Protein AF-A0A448YTN1-F1 (afdb_monomer_lite)

Secondary structure (DSSP, 8-state):
----HHHHHT-HHHHHHHHHTTPPP----TT-THHHHHHHHHHHHHHHHHHHHHTT-HHHHHHHHHHHHHHHHHHHHHHHH---TTTSSHHHHHHHHHHHHHHHHHHHHHHHHHHHHHHHHHHHHHHHHHHHHTT---HHHHHHHHHHHHHHHHHHHHHHHT-

pLDDT: mean 80.4, std 8.19, range [42.81, 91.38]

Radius of gyration: 24.7 Å; chains: 1; bounding box: 57×52×68 Å

Foldseek 3Di:
DPPDPVCVLPDPVLVVVCVVLVFARDDDDPPDCLVVVVVVVVVVLVVVLVVCVVVVVLVVSLVSLVVLLVVLVVLLVCLSVDPPNVSNHSVNNVVSVVSNVVSVVVNVVSVVVVVVVVVVVVVLLVVLVVCVVVVNDDPVSVVVNVVVVVVVVVVVVVVVVVD

Sequence (163 aa):
MIIDPRSVLEYSAVIVLSSSMGLPILMYNERSQVYGLIAIVLLALILADLGSLLENNFKYFQTAVFLRLLFFFSLCIYCYLGSYLPICNSAVFSYAFLETWFGILTYSTLRDERMKREQKQAKFVQELKEKYDRGELSEKESATYERLMDEAEYEKIMNEFTH

Structure (mmCIF, N/CA/C/O backbone):
data_AF-A0A448YTN1-F1
#
_entry.id   AF-A0A448YTN1-F1
#
loop_
_atom_site.group_PDB
_atom_site.id
_atom_site.type_symbol
_atom_site.label_atom_id
_atom_site.label_alt_id
_atom_site.label_comp_id
_atom_site.label_asym_id
_atom_site.label_entity_id
_atom_site.label_seq_id
_atom_site.pdbx_PDB_ins_code
_atom_site.Cartn_x
_atom_site.Cartn_y
_atom_site.Cartn_z
_atom_site.occupancy
_atom_site.B_iso_or_equiv
_atom_site.auth_seq_id
_atom_site.auth_comp_id
_atom_site.auth_asym_id
_atom_site.auth_atom_id
_atom_site.pdbx_PDB_model_num
ATOM 1 N N . MET A 1 1 ? 6.745 23.136 -14.312 1.00 42.81 1 MET A N 1
ATOM 2 C CA . MET A 1 1 ? 7.996 22.499 -13.839 1.00 42.81 1 MET A CA 1
ATOM 3 C C . MET A 1 1 ? 7.914 20.965 -13.821 1.00 42.81 1 MET A C 1
ATOM 5 O O . MET A 1 1 ? 8.956 20.344 -13.908 1.00 42.81 1 MET A O 1
ATOM 9 N N . ILE A 1 2 ? 6.718 20.349 -13.833 1.00 49.62 2 ILE A N 1
ATOM 10 C CA . ILE A 1 2 ? 6.507 18.922 -14.175 1.00 49.62 2 ILE A CA 1
ATOM 11 C C . ILE A 1 2 ? 5.897 18.845 -15.588 1.00 49.62 2 ILE A C 1
ATOM 13 O O . ILE A 1 2 ? 4.735 18.498 -15.752 1.00 49.62 2 ILE A O 1
ATOM 17 N N . ILE A 1 3 ? 6.615 19.342 -16.597 1.00 59.44 3 ILE A N 1
ATOM 18 C CA . ILE A 1 3 ? 6.113 19.354 -17.990 1.00 59.44 3 ILE A CA 1
ATOM 19 C C . ILE A 1 3 ? 6.938 18.408 -18.868 1.00 59.44 3 ILE A C 1
ATOM 21 O O . ILE A 1 3 ? 6.406 17.857 -19.825 1.00 59.44 3 ILE A O 1
ATOM 25 N N . ASP A 1 4 ? 8.201 18.160 -18.511 1.00 70.25 4 ASP A N 1
ATOM 26 C CA . ASP A 1 4 ? 9.089 17.295 -19.279 1.00 70.25 4 ASP A CA 1
ATOM 27 C C . ASP A 1 4 ? 9.315 15.957 -18.542 1.00 70.25 4 ASP A C 1
ATOM 29 O O . ASP A 1 4 ? 9.791 15.965 -17.399 1.00 70.25 4 ASP A O 1
ATOM 33 N N . PRO A 1 5 ? 8.987 14.797 -19.148 1.00 69.38 5 PRO A N 1
ATOM 34 C CA . PRO A 1 5 ? 9.249 13.480 -18.559 1.00 69.38 5 PRO A CA 1
ATOM 35 C C . PRO A 1 5 ? 10.736 13.246 -18.261 1.00 69.38 5 PRO A C 1
ATOM 37 O O . PRO A 1 5 ? 11.064 12.471 -17.360 1.00 69.38 5 PRO A O 1
ATOM 40 N N . ARG A 1 6 ? 11.643 13.951 -18.950 1.00 72.38 6 ARG A N 1
ATOM 41 C CA . ARG A 1 6 ? 13.084 13.898 -18.666 1.00 72.38 6 ARG A CA 1
ATOM 42 C C . ARG A 1 6 ? 13.412 14.396 -17.262 1.00 72.38 6 ARG A C 1
ATOM 44 O O . ARG A 1 6 ? 14.209 13.772 -16.573 1.00 72.38 6 ARG A O 1
ATOM 51 N N . SER A 1 7 ? 12.730 15.440 -16.787 1.00 74.12 7 SER A N 1
ATOM 52 C CA . SER A 1 7 ? 12.962 15.997 -15.448 1.00 74.12 7 SER A CA 1
ATOM 53 C C . SER A 1 7 ? 12.621 15.017 -14.321 1.00 74.12 7 SER A C 1
ATOM 55 O O . SER A 1 7 ? 13.201 15.102 -13.243 1.00 74.12 7 SER A O 1
ATOM 57 N N . VAL A 1 8 ? 11.695 14.080 -14.556 1.00 74.88 8 VAL A N 1
ATOM 58 C CA . VAL A 1 8 ? 11.355 13.023 -13.589 1.00 74.88 8 VAL A CA 1
ATOM 59 C C . VAL A 1 8 ? 12.424 11.928 -13.585 1.00 74.88 8 VAL A C 1
ATOM 61 O O . VAL A 1 8 ? 12.802 11.443 -12.522 1.00 74.88 8 VAL A O 1
ATOM 64 N N . LEU A 1 9 ? 12.945 11.561 -14.759 1.00 75.12 9 LEU A N 1
ATOM 65 C CA . LEU A 1 9 ? 13.996 10.548 -14.907 1.00 75.12 9 LEU A CA 1
ATOM 66 C C . LEU A 1 9 ? 15.354 11.021 -14.374 1.00 75.12 9 LEU A C 1
ATOM 68 O O . LEU A 1 9 ? 16.111 10.225 -13.824 1.00 75.12 9 LEU A O 1
ATOM 72 N N . GLU A 1 10 ? 15.642 12.315 -14.505 1.00 79.50 10 GLU A N 1
ATOM 73 C CA . GLU A 1 10 ? 16.869 12.955 -14.016 1.00 79.50 10 GLU A CA 1
ATOM 74 C C . GLU A 1 10 ? 16.780 13.380 -12.542 1.00 79.50 10 GLU A C 1
ATOM 76 O O . GLU A 1 10 ? 17.709 13.981 -11.997 1.00 79.50 10 GLU A O 1
ATOM 81 N N . TYR A 1 11 ? 15.671 13.072 -11.867 1.00 83.12 11 TYR A N 1
ATOM 82 C CA . TYR A 1 11 ? 15.521 13.389 -10.457 1.00 83.12 11 TYR A CA 1
ATOM 83 C C . TYR A 1 11 ? 16.553 12.623 -9.619 1.00 83.12 11 TYR A C 1
ATOM 85 O O . TYR A 1 11 ? 16.718 11.408 -9.750 1.00 83.12 11 TYR A O 1
ATOM 93 N N . SER A 1 12 ? 17.227 13.328 -8.709 1.00 81.38 12 SER A N 1
ATOM 94 C CA . SER A 1 12 ? 18.335 12.776 -7.921 1.00 81.38 12 SER A CA 1
ATOM 95 C C . SER A 1 12 ? 17.939 11.535 -7.121 1.00 81.38 12 SER A C 1
ATOM 97 O O . SER A 1 12 ? 18.722 10.591 -7.049 1.00 81.38 12 SER A O 1
ATOM 99 N N . ALA A 1 13 ? 16.717 11.480 -6.581 1.00 81.25 13 ALA A N 1
ATOM 100 C CA . ALA A 1 13 ? 16.255 10.290 -5.872 1.00 81.25 13 ALA A CA 1
ATOM 101 C C . ALA A 1 13 ? 16.083 9.084 -6.807 1.00 81.25 13 ALA A C 1
ATOM 103 O O . ALA A 1 13 ? 16.424 7.975 -6.411 1.00 81.25 13 ALA A O 1
ATOM 104 N N . VAL A 1 14 ? 15.612 9.286 -8.045 1.00 82.12 14 VAL A N 1
ATOM 105 C CA . VAL A 1 14 ? 15.469 8.208 -9.041 1.00 82.12 14 VAL A CA 1
ATOM 106 C C . VAL A 1 14 ? 16.845 7.658 -9.404 1.00 82.12 14 VAL A C 1
ATOM 108 O O . VAL A 1 14 ? 17.050 6.450 -9.340 1.00 82.12 14 VAL A O 1
ATOM 111 N N . ILE A 1 15 ? 17.808 8.542 -9.685 1.00 83.25 15 ILE A N 1
ATOM 112 C CA . ILE A 1 15 ? 19.182 8.163 -10.041 1.00 83.25 15 ILE 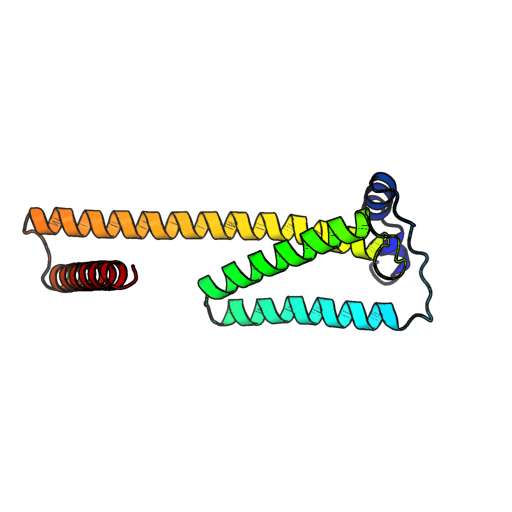A CA 1
ATOM 113 C C . ILE A 1 15 ? 19.878 7.426 -8.892 1.00 83.25 15 ILE A C 1
ATOM 115 O O . ILE A 1 15 ? 20.500 6.388 -9.116 1.00 83.25 15 ILE A O 1
ATOM 119 N N . VAL A 1 16 ? 19.797 7.937 -7.660 1.00 85.88 16 VAL A N 1
ATOM 120 C CA . VAL A 1 16 ? 20.428 7.302 -6.489 1.00 85.88 16 VAL A CA 1
ATOM 121 C C . VAL A 1 16 ? 19.808 5.936 -6.217 1.00 85.88 16 VAL A C 1
ATOM 123 O O . VAL A 1 16 ? 20.536 4.974 -5.967 1.00 85.88 16 VAL A O 1
ATOM 126 N N . LEU A 1 17 ? 18.482 5.828 -6.312 1.00 84.62 17 LEU A N 1
ATOM 127 C CA . LEU A 1 17 ? 17.767 4.582 -6.070 1.00 84.62 17 LEU A CA 1
ATOM 128 C C . LEU A 1 17 ? 18.100 3.532 -7.142 1.00 84.62 17 LEU A C 1
ATOM 130 O O . LEU A 1 17 ? 18.417 2.393 -6.804 1.00 84.62 17 LEU A O 1
ATOM 134 N N . SER A 1 18 ? 18.098 3.914 -8.423 1.00 81.38 18 SER A N 1
ATOM 135 C CA . SER A 1 18 ? 18.443 2.998 -9.514 1.00 81.38 18 SER A CA 1
ATOM 136 C C . SER A 1 18 ? 19.912 2.589 -9.483 1.00 81.38 18 SER A C 1
ATOM 138 O O . SER A 1 18 ? 20.221 1.419 -9.696 1.00 81.38 18 SER A O 1
ATOM 140 N N . SER A 1 19 ? 20.815 3.525 -9.168 1.00 82.44 19 SER A N 1
ATOM 141 C CA . SER A 1 19 ? 22.256 3.253 -9.077 1.00 82.44 19 SER A CA 1
ATOM 142 C C . SER A 1 19 ? 22.574 2.309 -7.920 1.00 82.44 19 SER A C 1
ATOM 144 O O . SER A 1 19 ? 23.367 1.387 -8.083 1.00 82.44 19 SER A O 1
ATOM 146 N N . SER A 1 20 ? 21.900 2.482 -6.778 1.00 83.94 20 SER A N 1
ATOM 147 C CA . SER A 1 20 ? 22.012 1.577 -5.623 1.00 83.94 20 SER A CA 1
ATOM 148 C C . SER A 1 20 ? 21.574 0.145 -5.943 1.00 83.94 20 SER A C 1
ATOM 150 O O . SER A 1 20 ? 22.042 -0.796 -5.312 1.00 83.94 20 SER A O 1
ATOM 152 N N . MET A 1 21 ? 20.686 -0.021 -6.924 1.00 82.44 21 MET A N 1
ATOM 153 C CA . MET A 1 21 ? 20.141 -1.317 -7.341 1.00 82.44 21 MET A CA 1
ATOM 154 C C . MET A 1 21 ? 20.808 -1.873 -8.605 1.00 82.44 21 MET A C 1
ATOM 156 O O . MET A 1 21 ? 20.425 -2.941 -9.069 1.00 82.44 21 MET A O 1
ATOM 160 N N . GLY A 1 22 ? 21.795 -1.168 -9.172 1.00 79.56 22 GLY A N 1
ATOM 161 C CA . GLY A 1 22 ? 22.489 -1.584 -10.394 1.00 79.56 22 GLY A CA 1
ATOM 162 C C . GLY A 1 22 ? 21.614 -1.579 -11.653 1.00 79.56 22 GLY A C 1
ATOM 163 O O . GLY A 1 22 ? 21.942 -2.259 -12.623 1.00 79.56 22 GLY A O 1
ATOM 164 N N . LEU A 1 23 ? 20.501 -0.839 -11.651 1.00 80.56 23 LEU A N 1
ATOM 165 C CA . LEU A 1 23 ? 19.547 -0.825 -12.760 1.00 80.56 23 LEU A CA 1
ATOM 166 C C . LEU A 1 23 ? 19.945 0.183 -13.845 1.00 80.56 23 LEU A C 1
ATOM 168 O O . LEU A 1 23 ? 20.420 1.277 -1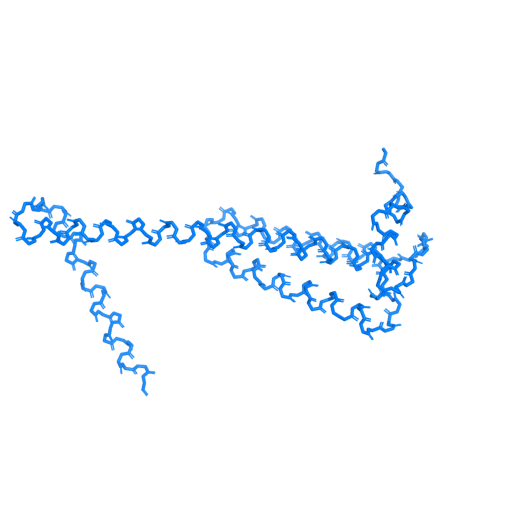3.524 1.00 80.56 23 LEU A O 1
ATOM 172 N N . PRO A 1 24 ? 19.706 -0.134 -15.134 1.00 77.69 24 PRO A N 1
ATOM 173 C CA . PRO A 1 24 ? 19.994 0.787 -16.221 1.00 77.69 24 PRO A CA 1
ATOM 174 C C . PRO A 1 24 ? 19.109 2.033 -16.113 1.00 77.69 24 PRO A C 1
ATOM 176 O O . PRO A 1 24 ? 17.887 1.948 -15.938 1.00 77.69 24 PRO A O 1
ATOM 179 N N . ILE A 1 25 ? 19.739 3.202 -16.243 1.00 75.81 25 ILE A N 1
ATOM 180 C CA . ILE A 1 25 ? 19.026 4.478 -16.286 1.00 75.81 25 ILE A CA 1
ATOM 181 C C . ILE A 1 25 ? 18.231 4.521 -17.588 1.00 75.81 25 ILE A C 1
ATOM 183 O O . ILE A 1 25 ? 18.792 4.413 -18.681 1.00 75.81 25 ILE A O 1
ATOM 187 N N . LEU A 1 26 ? 16.912 4.659 -17.469 1.00 73.38 26 LEU A N 1
ATOM 188 C CA . LEU A 1 26 ? 16.035 4.731 -18.624 1.00 73.38 26 LEU A CA 1
ATOM 189 C C . LEU A 1 26 ? 16.264 6.050 -19.368 1.00 73.38 26 LEU A C 1
ATOM 191 O O . LEU A 1 26 ? 15.927 7.121 -18.868 1.00 73.38 26 LEU A O 1
ATOM 195 N N . MET A 1 27 ? 16.798 5.966 -20.585 1.00 67.88 27 MET A N 1
ATOM 196 C CA . MET A 1 27 ? 16.840 7.106 -21.497 1.00 67.88 27 MET A CA 1
ATOM 197 C C . MET A 1 27 ? 15.481 7.262 -22.182 1.00 67.88 27 MET A C 1
ATOM 199 O O . MET A 1 27 ? 14.959 6.327 -22.795 1.00 67.88 27 MET A O 1
ATOM 203 N N . TYR A 1 28 ? 14.899 8.452 -22.063 1.00 64.88 28 TYR A N 1
ATOM 204 C CA . TYR A 1 28 ? 13.603 8.776 -22.646 1.00 64.88 28 TYR A CA 1
ATOM 205 C C . TYR A 1 28 ? 13.641 8.679 -24.178 1.00 64.88 28 TYR A C 1
ATOM 207 O O . TYR A 1 28 ? 14.467 9.315 -24.831 1.00 64.88 28 TYR A O 1
ATOM 215 N N . ASN A 1 29 ? 12.722 7.898 -24.751 1.00 69.75 29 ASN A N 1
ATOM 216 C CA . ASN A 1 29 ? 12.520 7.805 -26.195 1.00 69.75 29 ASN A CA 1
ATOM 217 C C . ASN A 1 29 ? 11.082 8.214 -26.537 1.00 69.75 29 ASN A C 1
ATOM 219 O O . ASN A 1 29 ? 10.138 7.475 -26.255 1.00 69.75 29 ASN A O 1
ATOM 223 N N . GLU A 1 30 ? 10.940 9.372 -27.184 1.00 63.31 30 GLU A N 1
ATOM 224 C CA . GLU A 1 30 ? 9.668 10.021 -27.545 1.00 63.31 30 GLU A CA 1
ATOM 225 C C . GLU A 1 30 ? 8.756 9.164 -28.438 1.00 63.31 30 GLU A C 1
ATOM 227 O O . GLU A 1 30 ? 7.553 9.401 -28.497 1.00 63.31 30 GLU A O 1
ATOM 232 N N . ARG A 1 31 ? 9.294 8.145 -29.124 1.00 63.56 31 ARG A N 1
ATOM 233 C CA . ARG A 1 31 ? 8.512 7.274 -30.022 1.00 63.56 31 ARG A CA 1
ATOM 234 C C . ARG A 1 31 ? 7.930 6.026 -29.371 1.00 63.56 31 ARG A C 1
ATOM 236 O O . ARG A 1 31 ? 7.147 5.331 -30.017 1.00 63.56 31 ARG A O 1
ATOM 243 N N . SER A 1 32 ? 8.311 5.688 -28.143 1.00 65.81 32 SER A N 1
ATOM 244 C CA . SER A 1 32 ? 7.854 4.438 -27.535 1.00 65.81 32 SER A CA 1
ATOM 245 C C . SER A 1 32 ? 6.460 4.599 -26.923 1.00 65.81 32 SER A C 1
ATO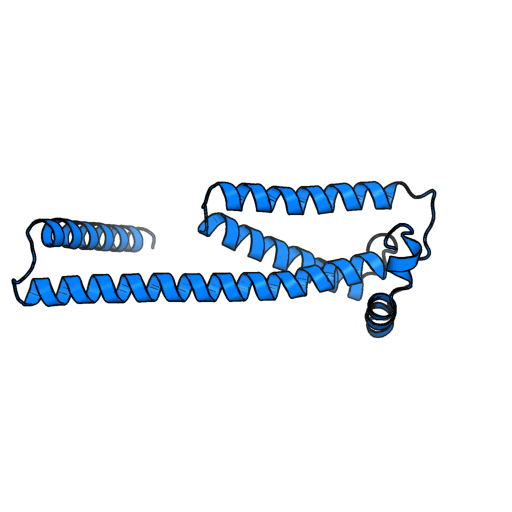M 247 O O . SER A 1 32 ? 6.298 5.095 -25.809 1.00 65.81 32 SER A O 1
ATOM 249 N N . GLN A 1 33 ? 5.442 4.132 -27.649 1.00 67.31 33 GLN A N 1
ATOM 250 C CA . GLN A 1 33 ? 4.032 4.127 -27.224 1.00 67.31 33 GLN A CA 1
ATOM 251 C C . GLN A 1 33 ? 3.771 3.260 -25.978 1.00 67.31 33 GLN A C 1
ATOM 253 O O . GLN A 1 33 ? 2.750 3.413 -25.307 1.00 67.31 33 GLN A O 1
ATOM 258 N N . VAL A 1 34 ? 4.707 2.369 -25.641 1.00 70.38 34 VAL A N 1
ATOM 259 C CA . VAL A 1 34 ? 4.604 1.431 -24.516 1.00 70.38 34 VAL A CA 1
ATOM 260 C C . VAL A 1 34 ? 4.520 2.168 -23.175 1.00 70.38 34 VAL A C 1
ATOM 262 O O . VAL A 1 34 ? 3.748 1.769 -22.307 1.00 70.38 34 VAL A O 1
ATOM 265 N N . TYR A 1 35 ? 5.241 3.284 -23.015 1.00 71.31 35 TYR A N 1
ATOM 266 C CA . TYR A 1 35 ? 5.243 4.044 -21.760 1.00 71.31 35 TYR A CA 1
ATOM 267 C C . TYR A 1 35 ? 3.886 4.688 -21.461 1.00 71.31 35 TYR A C 1
ATOM 269 O O . TYR A 1 35 ? 3.437 4.678 -20.317 1.00 71.31 35 TYR A O 1
ATOM 277 N N . GLY A 1 36 ? 3.207 5.199 -22.493 1.00 68.50 36 GLY A N 1
ATOM 278 C CA . GLY A 1 36 ? 1.876 5.788 -22.348 1.00 68.50 36 GLY A CA 1
ATOM 279 C C . GLY A 1 36 ? 0.827 4.750 -21.956 1.00 68.50 36 GLY A C 1
ATOM 280 O O . GLY A 1 36 ? 0.007 5.002 -21.078 1.00 68.50 36 GLY A O 1
ATOM 281 N N . LEU A 1 37 ? 0.891 3.555 -22.550 1.00 73.81 37 LEU A N 1
ATOM 282 C CA . LEU A 1 37 ? -0.042 2.473 -22.237 1.00 73.81 37 LEU A CA 1
ATOM 283 C C . LEU A 1 37 ? 0.142 1.972 -20.798 1.00 73.81 37 LEU A C 1
ATOM 285 O O . LEU A 1 37 ? -0.842 1.815 -20.078 1.00 73.81 37 LEU A O 1
ATOM 289 N N . ILE A 1 38 ? 1.389 1.805 -20.347 1.00 74.62 38 ILE A N 1
ATOM 290 C CA . ILE A 1 38 ? 1.691 1.437 -18.956 1.00 74.62 38 ILE A CA 1
ATOM 291 C C . ILE A 1 38 ? 1.170 2.507 -17.988 1.00 74.62 38 ILE A C 1
ATOM 293 O O . ILE A 1 38 ? 0.526 2.163 -17.001 1.00 74.62 38 ILE A O 1
ATOM 297 N N . ALA A 1 39 ? 1.378 3.795 -18.279 1.00 73.19 39 ALA A N 1
ATOM 298 C CA . ALA A 1 39 ? 0.888 4.880 -17.430 1.00 73.19 39 ALA A CA 1
ATOM 299 C C . ALA A 1 39 ? -0.645 4.881 -17.298 1.00 73.19 39 ALA A C 1
ATOM 301 O O . ALA A 1 39 ? -1.162 5.071 -16.199 1.00 73.19 39 ALA A O 1
ATOM 302 N N . ILE A 1 40 ? -1.376 4.617 -18.387 1.00 78.00 40 ILE A N 1
ATOM 303 C CA . ILE A 1 40 ? -2.844 4.509 -18.363 1.00 78.00 40 ILE A CA 1
ATOM 304 C C . ILE A 1 40 ? -3.292 3.319 -17.509 1.00 78.00 40 ILE A C 1
ATOM 306 O O . ILE A 1 40 ? -4.217 3.461 -16.712 1.00 78.00 40 ILE A O 1
ATOM 310 N N . VAL A 1 41 ? -2.631 2.163 -17.635 1.00 78.94 41 VAL A N 1
ATOM 311 C CA . VAL A 1 41 ? -2.942 0.975 -16.822 1.00 78.94 41 VAL A CA 1
ATOM 312 C C . VAL A 1 41 ? -2.693 1.247 -15.337 1.00 78.94 41 VAL A C 1
ATOM 314 O O . VAL A 1 41 ? -3.545 0.934 -14.508 1.00 78.94 41 VAL A O 1
ATOM 317 N N . LEU A 1 42 ? -1.567 1.878 -14.996 1.00 77.25 42 LEU A N 1
ATOM 318 C CA . LEU A 1 42 ? -1.255 2.260 -13.617 1.00 77.25 42 LEU A CA 1
ATOM 319 C C . LEU A 1 42 ? -2.277 3.258 -13.057 1.00 77.25 42 LEU A C 1
ATOM 321 O O . LEU A 1 42 ? -2.743 3.103 -11.931 1.00 77.25 42 LEU A O 1
ATOM 325 N N . LEU A 1 43 ? -2.689 4.242 -13.855 1.00 79.88 43 LEU A N 1
ATOM 326 C CA . LEU A 1 43 ? -3.696 5.219 -13.447 1.00 79.88 43 LEU A CA 1
ATOM 327 C C . LEU A 1 43 ? -5.078 4.575 -13.253 1.00 79.88 43 LEU A C 1
ATOM 329 O O . LEU A 1 43 ? -5.779 4.904 -12.298 1.00 79.88 43 LEU A O 1
ATOM 333 N N . ALA A 1 44 ? -5.453 3.622 -14.109 1.00 80.50 44 ALA A N 1
ATOM 334 C CA . ALA A 1 44 ? -6.688 2.858 -13.959 1.00 80.50 44 ALA A CA 1
ATOM 335 C C . ALA A 1 44 ? -6.700 2.023 -12.666 1.00 80.50 44 ALA A C 1
ATOM 337 O O . ALA A 1 44 ? -7.733 1.955 -12.000 1.00 80.50 44 ALA A O 1
ATOM 338 N N . LEU A 1 45 ? -5.556 1.448 -12.274 1.00 76.75 45 LEU A N 1
ATOM 339 C CA . LEU A 1 45 ? -5.416 0.738 -10.998 1.00 76.75 45 LEU A CA 1
ATOM 340 C C . LEU A 1 45 ? -5.641 1.671 -9.799 1.00 76.75 45 LEU A C 1
ATOM 342 O O . LEU A 1 45 ? -6.364 1.309 -8.877 1.00 76.75 45 LEU A O 1
ATOM 346 N N . ILE A 1 46 ? -5.098 2.891 -9.835 1.00 76.75 46 ILE A N 1
ATOM 347 C CA . ILE A 1 46 ? -5.301 3.885 -8.766 1.00 76.75 46 ILE A CA 1
ATOM 348 C C . ILE A 1 46 ? -6.773 4.323 -8.685 1.00 76.75 46 ILE A C 1
ATOM 350 O O . ILE A 1 46 ? -7.322 4.475 -7.593 1.00 76.75 46 ILE A O 1
ATOM 354 N N . LEU A 1 47 ? -7.439 4.513 -9.829 1.00 80.44 47 LEU A N 1
ATOM 355 C CA . LEU A 1 47 ? -8.856 4.890 -9.865 1.00 80.44 47 LEU A CA 1
ATOM 356 C C . LEU A 1 47 ? -9.779 3.785 -9.333 1.00 80.44 47 LEU A C 1
ATOM 358 O O . LEU A 1 47 ? -10.801 4.099 -8.720 1.00 80.44 47 LEU A O 1
ATOM 362 N N . ALA A 1 48 ? -9.428 2.512 -9.533 1.00 77.00 48 ALA A N 1
ATOM 363 C CA . ALA A 1 48 ? -10.201 1.388 -9.010 1.00 77.00 48 ALA A CA 1
ATOM 364 C C . ALA A 1 48 ? -10.260 1.397 -7.471 1.00 77.00 48 ALA A C 1
ATOM 366 O O . ALA A 1 48 ? -11.322 1.159 -6.889 1.00 77.00 48 ALA A O 1
ATOM 367 N N . ASP A 1 49 ? -9.158 1.762 -6.811 1.00 74.00 49 ASP A N 1
ATOM 368 C CA . ASP A 1 49 ? -9.104 1.877 -5.350 1.00 74.00 49 ASP A CA 1
ATOM 369 C C . ASP A 1 49 ? -10.013 3.003 -4.834 1.00 74.00 49 ASP A C 1
ATOM 371 O O . ASP A 1 49 ? -10.677 2.853 -3.805 1.00 74.00 49 ASP A O 1
ATOM 375 N N . LEU A 1 50 ? -10.109 4.111 -5.578 1.00 77.31 50 LEU A N 1
ATOM 376 C CA . LEU A 1 50 ? -10.964 5.243 -5.220 1.00 77.31 50 LEU A CA 1
ATOM 377 C C . LEU A 1 50 ? -12.449 4.849 -5.186 1.00 77.31 50 LEU A C 1
ATOM 379 O O . LEU A 1 50 ? -13.184 5.291 -4.303 1.00 77.31 50 LEU A O 1
ATOM 383 N N . GLY A 1 51 ? -12.872 3.971 -6.103 1.00 76.94 51 GLY A N 1
ATOM 384 C CA . GLY A 1 51 ? -14.228 3.419 -6.131 1.00 76.94 51 GLY A CA 1
ATOM 385 C C . GLY A 1 51 ? -14.571 2.654 -4.853 1.00 76.94 51 GLY A C 1
ATOM 386 O O . GLY A 1 51 ? -15.615 2.889 -4.250 1.00 76.94 51 GLY A O 1
ATOM 387 N N . SER A 1 52 ? -13.658 1.806 -4.376 1.00 75.75 52 SER A N 1
ATOM 388 C CA . SER A 1 52 ? -13.883 1.046 -3.140 1.00 75.75 52 SER A CA 1
ATOM 389 C C . SER A 1 52 ? -13.947 1.914 -1.879 1.00 75.75 52 SER A C 1
ATOM 391 O O . SER A 1 52 ? -14.662 1.582 -0.930 1.00 75.75 52 SER A O 1
ATOM 393 N N . LEU A 1 53 ? -13.243 3.050 -1.876 1.00 75.69 53 LEU A N 1
ATOM 394 C CA . LEU A 1 53 ? -13.285 4.009 -0.775 1.00 75.69 53 LEU A CA 1
ATOM 395 C C . LEU A 1 53 ? -14.634 4.745 -0.717 1.00 75.69 53 LEU A C 1
ATOM 397 O O . LEU A 1 53 ? -15.158 4.975 0.371 1.00 75.69 53 LEU A O 1
ATOM 401 N N . LEU A 1 54 ? -15.219 5.067 -1.878 1.00 78.06 54 LEU A N 1
ATOM 402 C CA . LEU A 1 54 ? -16.538 5.706 -1.993 1.00 78.06 54 LEU A CA 1
ATOM 403 C C . LEU A 1 54 ? -17.676 4.821 -1.462 1.00 78.06 54 LEU A C 1
ATOM 405 O O . LEU A 1 54 ? -18.657 5.334 -0.930 1.00 78.06 54 LEU A O 1
ATOM 409 N N . GLU A 1 55 ? -17.535 3.500 -1.564 1.00 80.38 55 GLU A N 1
ATOM 410 C CA . GLU A 1 55 ? -18.546 2.532 -1.122 1.00 80.38 55 GLU A CA 1
ATOM 411 C C . GLU A 1 55 ? -18.468 2.206 0.389 1.00 80.38 55 GLU A C 1
ATOM 413 O O . GLU A 1 55 ? -19.240 1.395 0.893 1.00 80.38 55 GLU A O 1
ATOM 418 N N . ASN A 1 56 ? -17.549 2.829 1.147 1.00 73.81 56 ASN A N 1
ATOM 419 C CA . ASN A 1 56 ? -17.302 2.567 2.580 1.00 73.81 56 ASN A CA 1
ATOM 420 C C . ASN A 1 56 ? -17.016 1.089 2.928 1.00 73.81 56 ASN A C 1
ATOM 422 O O . ASN A 1 56 ? -17.117 0.673 4.088 1.00 73.81 56 ASN A O 1
ATOM 426 N N . ASN A 1 57 ? -16.603 0.277 1.952 1.00 77.50 57 ASN A N 1
ATOM 427 C CA . ASN A 1 57 ? -16.274 -1.125 2.177 1.00 77.50 57 ASN A CA 1
ATOM 428 C C . ASN A 1 57 ? -14.824 -1.277 2.667 1.00 77.50 57 ASN A C 1
ATOM 430 O O . ASN A 1 57 ? -13.917 -1.656 1.924 1.00 77.50 57 ASN A O 1
ATOM 434 N N . PHE A 1 58 ? -14.603 -0.994 3.955 1.00 75.88 58 PHE A N 1
ATOM 435 C CA . PHE A 1 58 ? -13.271 -1.024 4.575 1.00 75.88 58 PHE A CA 1
ATOM 436 C C . PHE A 1 58 ? -12.572 -2.388 4.476 1.00 75.88 58 PHE A C 1
ATOM 438 O O . PHE A 1 58 ? -11.345 -2.437 4.384 1.00 75.88 58 PHE A O 1
ATOM 445 N N . LYS A 1 59 ? -13.330 -3.494 4.479 1.00 77.81 59 LYS A N 1
ATOM 446 C CA . LYS A 1 59 ? -12.766 -4.849 4.379 1.00 77.81 59 LYS A CA 1
ATOM 447 C C . LYS A 1 59 ? -12.206 -5.100 2.979 1.00 77.81 59 LYS A C 1
ATOM 449 O O . LYS A 1 59 ? -11.071 -5.551 2.855 1.00 77.81 59 LYS A O 1
ATOM 454 N N . TYR A 1 60 ? -12.969 -4.749 1.942 1.00 80.19 60 TYR A N 1
ATOM 455 C CA . TYR A 1 60 ? -12.518 -4.856 0.555 1.00 80.19 60 TYR A CA 1
ATOM 456 C C . TYR A 1 60 ? -11.330 -3.928 0.275 1.00 80.19 60 TYR A C 1
ATOM 458 O O . TYR A 1 60 ? -10.332 -4.369 -0.290 1.00 80.19 60 TYR A O 1
ATOM 466 N N . PHE A 1 61 ? -11.389 -2.682 0.757 1.00 83.19 61 PHE A N 1
ATOM 467 C CA . PHE A 1 61 ? -10.294 -1.721 0.620 1.00 83.19 61 PHE A CA 1
ATOM 468 C C . PHE A 1 61 ? -8.994 -2.232 1.258 1.00 83.19 61 PHE A C 1
ATOM 470 O O . PHE A 1 61 ? -7.933 -2.174 0.640 1.00 83.19 61 PHE A O 1
ATOM 477 N N . GLN A 1 62 ? -9.062 -2.807 2.464 1.00 83.06 62 GLN A N 1
ATOM 478 C CA . GLN A 1 62 ? -7.883 -3.368 3.128 1.00 83.06 62 GLN A CA 1
ATOM 479 C C . GLN A 1 62 ? -7.250 -4.510 2.317 1.00 83.06 62 GLN A C 1
ATOM 481 O O . GLN A 1 62 ? -6.026 -4.554 2.167 1.00 83.06 62 GLN A O 1
ATOM 486 N N . THR A 1 63 ? -8.063 -5.427 1.787 1.00 85.12 63 THR A N 1
ATOM 487 C CA . THR A 1 63 ? -7.573 -6.531 0.951 1.00 85.12 63 THR A CA 1
ATOM 488 C C . THR A 1 63 ? -6.980 -6.024 -0.364 1.00 85.12 63 THR A C 1
ATOM 490 O O . THR A 1 63 ? -5.911 -6.492 -0.758 1.00 85.12 63 THR A O 1
ATOM 493 N N . ALA A 1 64 ? -7.617 -5.046 -1.010 1.00 85.75 64 ALA A N 1
ATOM 494 C CA . ALA A 1 64 ? -7.122 -4.432 -2.240 1.00 85.75 64 ALA A CA 1
ATOM 495 C C . ALA A 1 64 ? -5.754 -3.761 -2.030 1.00 85.75 64 ALA A C 1
ATOM 497 O O . ALA A 1 64 ? -4.805 -4.052 -2.759 1.00 85.75 64 ALA A O 1
ATOM 498 N N . VAL A 1 65 ? -5.610 -2.956 -0.969 1.00 85.75 65 VAL A N 1
ATOM 499 C CA . VAL A 1 65 ? -4.341 -2.300 -0.612 1.00 85.75 65 VAL A CA 1
ATOM 500 C C . VAL A 1 65 ? -3.236 -3.327 -0.352 1.00 85.75 65 VAL A C 1
ATOM 502 O O . VAL A 1 65 ? -2.111 -3.149 -0.820 1.00 85.75 65 VAL A O 1
ATOM 505 N N . PHE A 1 66 ? -3.542 -4.420 0.354 1.00 87.88 66 PHE A N 1
ATOM 506 C CA . PHE A 1 66 ? -2.572 -5.484 0.621 1.00 87.88 66 PHE A CA 1
ATOM 507 C C . PHE A 1 66 ? -2.145 -6.234 -0.652 1.00 87.88 66 PHE A C 1
ATOM 509 O O . PHE A 1 66 ? -0.955 -6.470 -0.856 1.00 87.88 66 PHE A O 1
ATOM 516 N N . LEU A 1 67 ? -3.089 -6.572 -1.537 1.00 88.25 67 LEU A N 1
ATOM 517 C CA . LEU A 1 67 ? -2.785 -7.206 -2.825 1.00 88.25 67 LEU A CA 1
ATOM 518 C C . LEU A 1 67 ? -1.927 -6.302 -3.712 1.00 88.25 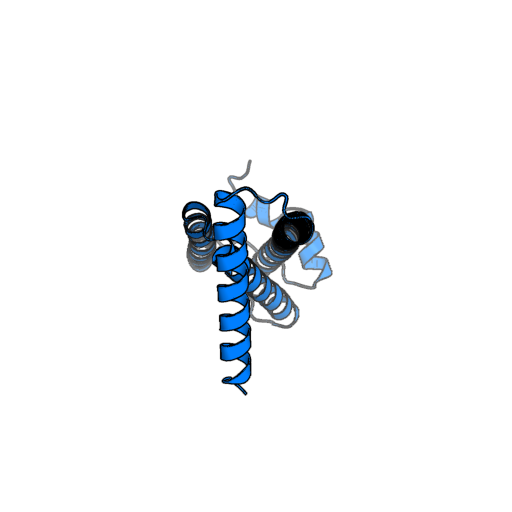67 LEU A C 1
ATOM 520 O O . LEU A 1 67 ? -0.956 -6.766 -4.308 1.00 88.25 67 LEU A O 1
ATOM 524 N N . ARG A 1 68 ? -2.243 -5.004 -3.758 1.00 86.62 68 ARG A N 1
ATOM 525 C CA . ARG A 1 68 ? -1.456 -4.004 -4.485 1.00 86.62 68 ARG A CA 1
ATOM 526 C C . ARG A 1 68 ? -0.033 -3.907 -3.939 1.00 86.62 68 ARG A C 1
ATOM 528 O O . ARG A 1 68 ? 0.920 -3.889 -4.715 1.00 86.62 68 ARG A O 1
ATOM 535 N N . LEU A 1 69 ? 0.116 -3.902 -2.614 1.00 89.94 69 LEU A N 1
ATOM 536 C CA . LEU A 1 69 ? 1.423 -3.927 -1.963 1.00 89.94 69 LEU A CA 1
ATOM 537 C C . LEU A 1 69 ? 2.221 -5.176 -2.365 1.00 89.94 69 LEU A C 1
ATOM 539 O O . LEU A 1 69 ? 3.379 -5.054 -2.752 1.00 89.94 69 LEU A O 1
ATOM 543 N N . LEU A 1 70 ? 1.607 -6.364 -2.327 1.00 90.81 70 LEU A N 1
ATOM 544 C CA . LEU A 1 70 ? 2.259 -7.607 -2.752 1.00 90.81 70 LEU A CA 1
ATOM 545 C C . LEU A 1 70 ? 2.674 -7.573 -4.224 1.00 90.81 70 LEU A C 1
ATOM 547 O O . LEU A 1 70 ? 3.765 -8.037 -4.563 1.00 90.81 70 LEU A O 1
ATOM 551 N N . PHE A 1 71 ? 1.828 -7.016 -5.091 1.00 90.69 71 PHE A N 1
ATOM 552 C CA . PHE A 1 71 ? 2.124 -6.873 -6.510 1.00 90.69 71 PHE A CA 1
ATOM 553 C C . PHE A 1 71 ? 3.345 -5.976 -6.743 1.00 90.69 71 PHE A C 1
ATOM 555 O O . PHE A 1 71 ? 4.298 -6.410 -7.389 1.00 90.69 71 PHE A O 1
ATOM 562 N N . PHE A 1 72 ? 3.365 -4.762 -6.182 1.00 89.50 72 PHE A N 1
ATOM 563 C CA . PHE A 1 72 ? 4.488 -3.838 -6.373 1.00 89.50 72 PHE A CA 1
ATOM 564 C C . PHE A 1 72 ? 5.766 -4.302 -5.683 1.00 89.50 72 PHE A C 1
ATOM 566 O O . PHE A 1 72 ? 6.848 -4.148 -6.245 1.00 89.50 72 PHE A O 1
ATOM 573 N N . PHE A 1 73 ? 5.652 -4.958 -4.532 1.00 91.00 73 PHE A N 1
ATOM 574 C CA . PHE A 1 73 ? 6.796 -5.578 -3.878 1.00 91.00 73 PHE A CA 1
ATOM 575 C C . PHE A 1 73 ? 7.402 -6.694 -4.743 1.00 91.00 73 PHE A C 1
ATOM 577 O O . PHE A 1 73 ? 8.615 -6.744 -4.946 1.00 91.00 73 PHE A O 1
ATOM 584 N N . SER A 1 74 ? 6.557 -7.547 -5.332 1.00 90.69 74 SER A N 1
ATOM 585 C CA . SER A 1 74 ? 6.995 -8.583 -6.277 1.00 90.69 74 SER A CA 1
ATOM 586 C C . SER A 1 74 ? 7.603 -7.976 -7.543 1.00 90.69 74 SER A C 1
ATOM 588 O O . SER A 1 74 ? 8.603 -8.485 -8.047 1.00 90.69 74 SER A O 1
ATOM 590 N N . LEU A 1 75 ? 7.052 -6.860 -8.031 1.00 88.06 75 LEU A N 1
ATOM 591 C CA . LEU A 1 75 ? 7.594 -6.115 -9.166 1.00 88.06 75 LEU A CA 1
ATOM 592 C C . LEU A 1 75 ? 8.981 -5.539 -8.850 1.00 88.06 75 LEU A C 1
ATOM 594 O O . LEU A 1 75 ? 9.875 -5.644 -9.683 1.00 88.06 75 LEU A O 1
ATOM 598 N N . CYS A 1 76 ? 9.206 -5.003 -7.646 1.00 87.94 76 CYS A N 1
ATOM 599 C CA . CYS A 1 76 ? 10.531 -4.563 -7.201 1.00 87.94 76 CYS A CA 1
ATOM 600 C C . CYS A 1 76 ? 11.546 -5.713 -7.195 1.00 87.94 76 CYS A C 1
ATOM 602 O O . CYS A 1 76 ? 12.652 -5.545 -7.708 1.00 87.94 76 CYS A O 1
ATOM 604 N N . ILE A 1 77 ? 11.167 -6.882 -6.663 1.00 88.94 77 ILE A N 1
ATOM 605 C CA . ILE A 1 77 ? 12.020 -8.083 -6.672 1.00 88.94 77 ILE A CA 1
ATOM 606 C C . ILE A 1 77 ? 12.325 -8.510 -8.110 1.00 88.94 77 ILE A C 1
ATOM 608 O O . ILE A 1 77 ? 13.475 -8.799 -8.441 1.00 88.94 77 ILE A O 1
ATOM 612 N N . TYR A 1 78 ? 11.312 -8.525 -8.979 1.00 88.69 78 TYR A N 1
ATOM 613 C CA . TYR A 1 78 ? 11.484 -8.886 -10.381 1.00 88.69 78 TYR A CA 1
ATOM 614 C C . TYR A 1 78 ? 12.404 -7.909 -11.112 1.00 88.69 78 TYR A C 1
ATOM 616 O O . TYR A 1 78 ? 13.289 -8.347 -11.835 1.00 88.69 78 TYR A O 1
ATOM 624 N N . CYS A 1 79 ? 12.248 -6.603 -10.898 1.00 85.31 79 CYS A N 1
ATOM 625 C CA . CYS A 1 79 ? 13.137 -5.599 -11.471 1.00 85.31 79 CYS A CA 1
ATOM 626 C C . CYS A 1 79 ? 14.582 -5.779 -10.998 1.00 85.31 79 CYS A C 1
ATOM 628 O O . CYS A 1 79 ? 15.491 -5.573 -11.790 1.00 85.31 79 CYS A O 1
ATOM 630 N N . TYR A 1 80 ? 14.792 -6.179 -9.741 1.00 84.31 80 TYR A N 1
ATOM 631 C CA . TYR A 1 80 ? 16.123 -6.419 -9.185 1.00 84.31 80 TYR A CA 1
ATOM 632 C C . TYR A 1 80 ? 16.806 -7.672 -9.762 1.00 84.31 80 TYR A C 1
ATOM 634 O O . TYR A 1 80 ? 18.002 -7.650 -10.036 1.00 84.31 80 TYR A O 1
ATOM 642 N N . LEU A 1 81 ? 16.062 -8.768 -9.950 1.00 86.69 81 LEU A N 1
ATOM 643 C CA . LEU A 1 81 ? 16.609 -10.043 -10.442 1.00 86.69 81 LEU A CA 1
ATOM 644 C C . LEU A 1 81 ? 16.580 -10.175 -11.972 1.00 86.69 81 LEU A C 1
ATOM 646 O O . LEU A 1 81 ? 17.329 -10.961 -12.550 1.00 86.69 81 LEU A O 1
ATOM 650 N N . GLY A 1 82 ? 15.667 -9.467 -12.626 1.00 80.81 82 GLY A N 1
ATOM 651 C CA . GLY A 1 82 ? 15.391 -9.572 -14.048 1.00 80.81 82 GLY A CA 1
ATOM 652 C C . GLY A 1 82 ? 16.312 -8.704 -14.898 1.00 80.81 82 GLY A C 1
ATOM 653 O O . GLY A 1 82 ? 16.816 -7.669 -14.480 1.00 80.81 82 GLY A O 1
ATOM 654 N N . SER A 1 83 ? 16.499 -9.115 -16.150 1.00 75.81 83 SER A N 1
ATOM 655 C CA . SER A 1 83 ? 17.268 -8.353 -17.149 1.00 75.81 83 SER A CA 1
ATOM 656 C C . SER A 1 83 ? 16.396 -7.853 -18.306 1.00 75.81 83 SER A C 1
ATOM 658 O O . SER A 1 83 ? 16.902 -7.407 -19.335 1.00 75.81 83 SER A O 1
ATOM 660 N N . TYR A 1 84 ? 15.068 -7.945 -18.171 1.00 78.56 84 TYR A N 1
ATOM 661 C CA . TYR A 1 84 ? 14.131 -7.544 -19.216 1.00 78.56 84 TYR A CA 1
ATOM 662 C C . TYR A 1 84 ? 13.945 -6.022 -19.222 1.00 78.56 84 TYR A C 1
ATOM 664 O O . TYR A 1 84 ? 13.124 -5.487 -18.480 1.00 78.56 84 TYR A O 1
ATOM 672 N N . LEU A 1 85 ? 14.707 -5.336 -20.079 1.00 71.19 85 LEU A N 1
ATOM 673 C CA . LEU A 1 85 ? 14.793 -3.869 -20.201 1.00 71.19 85 LEU A CA 1
ATOM 674 C C . LEU A 1 85 ? 13.452 -3.099 -20.162 1.00 71.19 85 LEU A C 1
ATOM 676 O O . LEU A 1 85 ? 13.398 -2.066 -19.492 1.00 71.19 85 LEU A O 1
ATOM 680 N N . PRO A 1 86 ? 12.359 -3.544 -20.819 1.00 73.88 86 PRO A N 1
ATOM 681 C CA . PRO A 1 86 ? 11.092 -2.807 -20.775 1.00 73.88 86 PRO A CA 1
ATOM 682 C C . PRO A 1 86 ? 10.462 -2.708 -19.380 1.00 73.88 86 PRO A C 1
ATOM 684 O O . PRO A 1 86 ? 9.739 -1.754 -19.112 1.00 73.88 86 PRO A O 1
ATOM 687 N N . ILE A 1 87 ? 10.743 -3.667 -18.492 1.00 72.31 87 ILE A N 1
ATOM 688 C CA . ILE A 1 87 ? 10.194 -3.716 -17.127 1.00 72.31 87 ILE A CA 1
ATOM 689 C C . ILE A 1 87 ? 11.278 -3.358 -16.101 1.00 72.31 87 ILE A C 1
ATOM 691 O O . ILE A 1 87 ? 11.036 -2.575 -15.190 1.00 72.31 87 ILE A O 1
ATOM 695 N N . CYS A 1 88 ? 12.492 -3.881 -16.281 1.00 80.75 88 CYS A N 1
ATOM 696 C CA . CYS A 1 88 ? 13.634 -3.710 -15.383 1.00 80.75 88 CYS A CA 1
ATOM 697 C C . CYS A 1 88 ? 14.383 -2.416 -15.729 1.00 80.75 88 CYS A C 1
ATOM 699 O O . CYS A 1 88 ? 15.470 -2.436 -16.306 1.00 80.75 88 CYS A O 1
ATOM 701 N N . ASN A 1 89 ? 13.764 -1.278 -15.424 1.00 80.94 89 ASN A N 1
ATOM 702 C CA . ASN A 1 89 ? 14.333 0.044 -15.669 1.00 80.94 89 ASN A CA 1
ATOM 703 C C . ASN A 1 89 ? 14.211 0.954 -14.440 1.00 80.94 89 ASN A C 1
ATOM 705 O O . ASN A 1 89 ? 13.411 0.696 -13.537 1.00 80.94 89 ASN A O 1
ATOM 709 N N . SER A 1 90 ? 15.005 2.031 -14.419 1.00 84.06 90 SER A N 1
ATOM 710 C CA . SER A 1 90 ? 15.038 2.977 -13.297 1.00 84.06 90 SER A CA 1
ATOM 711 C C . SER A 1 90 ? 13.665 3.574 -12.965 1.00 84.06 90 SER A C 1
ATOM 713 O O . SER A 1 90 ? 13.315 3.670 -11.794 1.00 84.06 90 SER A O 1
ATOM 715 N N . ALA A 1 91 ? 12.858 3.921 -13.971 1.00 80.88 91 ALA A N 1
ATOM 716 C CA . ALA A 1 91 ? 11.562 4.569 -13.776 1.00 80.88 91 ALA A CA 1
ATOM 717 C C . ALA A 1 91 ? 10.527 3.639 -13.125 1.00 80.88 91 ALA A C 1
ATOM 719 O O . ALA A 1 91 ? 9.905 3.997 -12.126 1.00 80.88 91 ALA A O 1
ATOM 720 N N . VAL A 1 92 ? 10.369 2.433 -13.675 1.00 82.88 92 VAL A N 1
ATOM 721 C CA . VAL A 1 92 ? 9.435 1.412 -13.182 1.00 82.88 92 VAL A CA 1
ATOM 722 C C . VAL A 1 92 ? 9.841 0.967 -11.785 1.00 82.88 92 VAL A C 1
ATOM 724 O O . VAL A 1 92 ? 8.982 0.855 -10.914 1.00 82.88 92 VAL A O 1
ATOM 727 N N . PHE A 1 93 ? 11.140 0.779 -11.538 1.00 85.56 93 PHE A N 1
ATOM 728 C CA . PHE A 1 93 ? 11.624 0.427 -10.209 1.00 85.56 93 PHE A CA 1
ATOM 729 C C . PHE A 1 93 ? 11.365 1.536 -9.186 1.00 85.56 93 PHE A C 1
ATOM 731 O O . PHE A 1 93 ? 10.828 1.254 -8.118 1.00 85.56 93 PHE A O 1
ATOM 738 N N . SER A 1 94 ? 11.694 2.793 -9.501 1.00 85.12 94 SER A N 1
ATOM 739 C CA . SER A 1 94 ? 11.438 3.915 -8.591 1.00 85.12 94 SER A CA 1
ATOM 740 C C . SER A 1 94 ? 9.953 4.095 -8.296 1.00 85.12 94 SER A C 1
ATOM 742 O O . SER A 1 94 ? 9.593 4.331 -7.144 1.00 85.12 94 SER A O 1
ATOM 744 N N . TYR A 1 95 ? 9.088 3.933 -9.299 1.00 85.12 95 TYR A N 1
ATOM 745 C CA . TYR A 1 95 ? 7.643 3.968 -9.097 1.00 85.12 95 TYR A CA 1
ATOM 746 C C . TYR A 1 95 ? 7.166 2.820 -8.194 1.00 85.12 95 TYR A C 1
ATOM 748 O O . TYR A 1 95 ? 6.509 3.069 -7.186 1.00 85.12 95 TYR A O 1
ATOM 756 N N . ALA A 1 96 ? 7.557 1.579 -8.494 1.00 87.06 96 ALA A N 1
ATOM 757 C CA . ALA A 1 96 ? 7.184 0.408 -7.700 1.00 87.06 96 ALA A CA 1
ATOM 758 C C . ALA A 1 96 ? 7.699 0.491 -6.252 1.00 87.06 96 ALA A C 1
ATOM 760 O O . ALA A 1 96 ? 7.004 0.093 -5.316 1.00 87.06 96 ALA A O 1
ATOM 761 N N . PHE A 1 97 ? 8.894 1.053 -6.052 1.00 88.50 97 PHE A N 1
ATOM 762 C CA . PHE A 1 97 ? 9.472 1.267 -4.731 1.00 88.50 97 PHE A CA 1
ATOM 763 C C . PHE A 1 97 ? 8.673 2.297 -3.926 1.00 88.50 97 PHE A C 1
ATOM 765 O O . PHE A 1 97 ? 8.357 2.053 -2.762 1.00 88.50 97 PHE A O 1
ATOM 772 N N . LEU A 1 98 ? 8.301 3.422 -4.545 1.00 88.50 98 LEU A N 1
ATOM 773 C CA . LEU A 1 98 ? 7.454 4.429 -3.903 1.00 88.50 98 LEU A CA 1
ATOM 774 C C . LEU A 1 98 ? 6.065 3.875 -3.576 1.00 88.50 98 LEU A C 1
ATOM 776 O O . LEU A 1 98 ? 5.596 4.069 -2.459 1.00 88.50 98 LEU A O 1
ATOM 780 N N . GLU A 1 99 ? 5.434 3.146 -4.498 1.00 87.44 99 GLU A N 1
ATOM 781 C CA . GLU A 1 99 ? 4.150 2.475 -4.252 1.00 87.44 99 GLU A CA 1
ATOM 782 C C . GLU A 1 99 ? 4.244 1.459 -3.114 1.00 87.44 99 GLU A C 1
ATOM 784 O O . GLU A 1 99 ? 3.360 1.388 -2.265 1.00 87.44 99 GLU A O 1
ATOM 789 N N . THR A 1 100 ? 5.343 0.709 -3.034 1.00 91.12 100 THR A N 1
ATOM 790 C CA . THR A 1 100 ? 5.587 -0.205 -1.913 1.00 91.12 100 THR A CA 1
ATOM 791 C C . THR A 1 100 ? 5.702 0.569 -0.600 1.00 91.12 100 THR A C 1
ATOM 793 O O . THR A 1 100 ? 5.071 0.203 0.390 1.00 91.12 100 THR A O 1
ATOM 796 N N . TRP A 1 101 ? 6.463 1.666 -0.582 1.00 89.62 101 TRP A N 1
ATOM 797 C CA . TRP A 1 101 ? 6.633 2.501 0.607 1.00 89.62 101 TRP A CA 1
ATOM 798 C C . TRP A 1 101 ? 5.307 3.103 1.085 1.00 89.62 101 TRP A C 1
ATOM 800 O O . TRP A 1 101 ? 4.932 2.943 2.249 1.00 89.62 101 TRP A O 1
ATOM 810 N N . PHE A 1 102 ? 4.554 3.738 0.183 1.00 88.69 102 PHE A N 1
ATOM 811 C CA . PHE A 1 102 ? 3.230 4.274 0.494 1.00 88.69 102 PHE A CA 1
ATOM 812 C C . PHE A 1 102 ? 2.245 3.170 0.879 1.00 88.69 102 PHE A C 1
ATOM 814 O O . PHE A 1 102 ? 1.506 3.333 1.846 1.00 88.69 102 PHE A O 1
ATOM 821 N N . GLY A 1 103 ? 2.274 2.025 0.199 1.00 88.69 103 GLY A N 1
ATOM 822 C CA . GLY A 1 103 ? 1.443 0.869 0.514 1.00 88.69 103 GLY A CA 1
ATOM 823 C C . GLY A 1 103 ? 1.677 0.338 1.928 1.00 88.69 103 GLY A C 1
ATOM 824 O O . GLY A 1 103 ? 0.709 0.044 2.628 1.00 88.69 103 GLY A O 1
ATOM 825 N N . ILE A 1 104 ? 2.933 0.284 2.391 1.00 91.38 104 ILE A N 1
ATOM 826 C CA . ILE A 1 104 ? 3.269 -0.083 3.777 1.00 91.38 104 ILE A CA 1
ATOM 827 C C . ILE A 1 104 ? 2.674 0.930 4.759 1.00 91.38 104 ILE A C 1
ATOM 829 O O . ILE A 1 104 ? 2.056 0.525 5.746 1.00 91.38 104 ILE A O 1
ATOM 833 N N . LEU A 1 105 ? 2.814 2.233 4.488 1.00 90.75 105 LEU A N 1
ATOM 834 C CA . LEU A 1 105 ? 2.251 3.284 5.342 1.00 90.75 105 LEU A CA 1
ATOM 835 C C . LEU A 1 105 ? 0.722 3.185 5.419 1.00 90.75 105 LEU A C 1
ATOM 837 O O . LEU A 1 105 ? 0.168 3.135 6.516 1.00 90.75 105 LEU A O 1
ATOM 841 N N . THR A 1 106 ? 0.039 3.081 4.275 1.00 88.19 106 THR A N 1
ATOM 842 C CA . THR A 1 106 ? -1.423 2.945 4.218 1.00 88.19 106 THR A CA 1
ATOM 843 C C . THR A 1 106 ? -1.892 1.682 4.932 1.00 88.19 106 THR A C 1
ATOM 845 O O . THR A 1 106 ? -2.833 1.736 5.724 1.00 88.19 106 THR A O 1
ATOM 848 N N . TYR A 1 107 ? -1.225 0.549 4.704 1.00 88.69 107 TYR A N 1
ATOM 849 C CA . TYR A 1 107 ? -1.563 -0.704 5.370 1.00 88.69 107 TYR A CA 1
ATOM 850 C C . TYR A 1 107 ? -1.365 -0.619 6.889 1.00 88.69 107 TYR A C 1
ATOM 852 O O . TYR A 1 107 ? -2.215 -1.097 7.640 1.00 88.69 107 TYR A O 1
ATOM 860 N N . SER A 1 108 ? -0.290 0.026 7.355 1.00 89.00 108 SER A N 1
ATOM 861 C CA . SER A 1 108 ? -0.050 0.250 8.784 1.00 89.00 108 SER A CA 1
ATOM 862 C C . SER A 1 108 ? -1.162 1.087 9.412 1.00 89.00 108 SER A C 1
ATOM 864 O O . SER A 1 108 ? -1.704 0.706 10.446 1.00 89.00 108 SER A O 1
ATOM 866 N N . THR A 1 109 ? -1.559 2.189 8.772 1.00 89.38 109 THR A N 1
ATOM 867 C CA . THR A 1 109 ? -2.647 3.040 9.272 1.00 89.38 109 THR A CA 1
ATOM 868 C C . THR A 1 109 ? -3.984 2.299 9.301 1.00 89.38 109 THR A C 1
ATOM 870 O O . THR A 1 109 ? -4.695 2.358 10.303 1.00 89.38 109 THR A O 1
ATOM 873 N N . LEU A 1 110 ? -4.312 1.540 8.251 1.00 86.56 110 LEU A N 1
ATOM 874 C CA . LEU A 1 110 ? -5.528 0.719 8.214 1.00 86.56 110 LEU A CA 1
ATOM 875 C C . LEU A 1 110 ? -5.532 -0.354 9.306 1.00 86.56 110 LEU A C 1
ATOM 877 O O . LEU A 1 110 ? -6.562 -0.601 9.937 1.00 86.56 110 LEU A O 1
ATOM 881 N N . ARG A 1 111 ? -4.379 -0.984 9.551 1.00 86.88 111 ARG A N 1
ATOM 882 C CA . ARG A 1 111 ? -4.218 -1.963 10.627 1.00 86.88 111 ARG A CA 1
ATOM 883 C C . ARG A 1 111 ? -4.459 -1.323 11.994 1.00 86.88 111 ARG A C 1
ATOM 885 O O . ARG A 1 111 ? -5.197 -1.894 12.795 1.00 86.88 111 ARG A O 1
ATOM 892 N N . ASP A 1 112 ? -3.901 -0.142 12.238 1.00 89.25 112 ASP A N 1
ATOM 893 C CA . ASP A 1 112 ? -4.097 0.590 13.492 1.00 89.25 112 ASP A CA 1
ATOM 894 C C . ASP A 1 112 ? -5.560 0.992 13.699 1.00 89.25 112 ASP A C 1
ATOM 896 O O . ASP A 1 112 ? -6.100 0.865 14.801 1.00 89.25 112 ASP A O 1
ATOM 900 N N . GLU A 1 113 ? -6.237 1.452 12.645 1.00 86.94 113 GLU A N 1
ATOM 901 C CA . GLU A 1 113 ? -7.667 1.752 12.705 1.00 86.94 113 GLU A CA 1
ATOM 902 C C . GLU A 1 113 ? -8.500 0.516 13.028 1.00 86.94 113 GLU A C 1
ATOM 904 O O . GLU A 1 113 ? -9.393 0.586 13.875 1.00 86.94 113 GLU A O 1
ATOM 909 N N . ARG A 1 114 ? -8.202 -0.617 12.389 1.00 85.75 114 ARG A N 1
ATOM 910 C CA . ARG A 1 114 ? -8.885 -1.883 12.654 1.00 85.75 114 ARG A CA 1
ATOM 911 C C . ARG A 1 114 ? -8.712 -2.307 14.110 1.00 85.75 114 ARG A C 1
ATOM 913 O O . ARG A 1 114 ? -9.708 -2.567 14.777 1.00 85.75 114 ARG A O 1
ATOM 920 N N . MET A 1 115 ? -7.483 -2.282 14.625 1.00 86.44 115 MET A N 1
ATOM 921 C CA . MET A 1 115 ? -7.211 -2.618 16.025 1.00 86.44 115 MET A CA 1
ATOM 922 C C . MET A 1 115 ? -7.970 -1.698 16.990 1.00 86.44 115 MET A C 1
ATOM 924 O O . MET A 1 115 ? -8.536 -2.165 17.976 1.00 86.44 115 MET A O 1
ATOM 928 N N . LYS A 1 116 ? -8.055 -0.394 16.698 1.00 90.06 116 LYS A N 1
ATOM 929 C CA . LYS A 1 116 ? -8.850 0.548 17.504 1.00 90.06 116 LYS A CA 1
ATOM 930 C C . LYS A 1 116 ? -10.352 0.247 17.449 1.00 90.06 116 LYS A C 1
ATOM 932 O O . LYS A 1 116 ? -11.028 0.416 18.463 1.00 90.06 116 LYS A O 1
ATOM 937 N N . ARG A 1 117 ? -10.890 -0.169 16.296 1.00 86.19 117 ARG A N 1
ATOM 938 C CA . ARG A 1 117 ? -12.308 -0.553 16.144 1.00 86.19 117 ARG A CA 1
ATOM 939 C C . ARG A 1 117 ? -12.620 -1.824 16.940 1.00 86.19 117 ARG A C 1
ATOM 941 O O . ARG A 1 117 ? -13.573 -1.816 17.712 1.00 86.19 117 ARG A O 1
ATOM 948 N N . GLU A 1 118 ? -11.774 -2.846 16.832 1.00 87.44 118 GLU A N 1
ATOM 949 C CA . GLU A 1 118 ? -11.906 -4.109 17.573 1.00 87.44 118 GLU A CA 1
ATOM 950 C C . GLU A 1 118 ? -11.815 -3.882 19.092 1.00 87.44 118 GLU A C 1
ATOM 952 O O . GLU A 1 118 ? -12.651 -4.371 19.845 1.00 87.44 118 GLU A O 1
ATOM 957 N N . GLN A 1 119 ? -10.876 -3.050 19.560 1.00 90.25 119 GLN A N 1
ATOM 958 C CA . GLN A 1 119 ? -10.777 -2.695 20.982 1.00 90.25 119 GLN A CA 1
ATOM 959 C C . GLN A 1 119 ? -12.009 -1.942 21.499 1.00 90.25 119 GLN A C 1
ATOM 961 O O . GLN A 1 119 ? -12.443 -2.180 22.625 1.00 90.25 119 GLN A O 1
ATOM 966 N N . LYS A 1 120 ? -12.576 -1.021 20.707 1.00 90.00 120 LYS A N 1
ATOM 967 C CA . LYS A 1 120 ? -13.805 -0.303 21.084 1.00 90.00 120 LYS A CA 1
ATOM 968 C C . LYS A 1 120 ? -15.000 -1.249 21.177 1.00 90.00 120 LYS A C 1
ATOM 970 O O . LYS A 1 120 ? -15.760 -1.147 22.132 1.00 90.00 120 LYS A O 1
ATOM 975 N N . GLN A 1 121 ? -15.141 -2.170 20.224 1.00 87.69 121 GLN A N 1
ATOM 976 C CA . GLN A 1 121 ? -16.191 -3.188 20.260 1.00 87.69 121 GLN A CA 1
ATOM 977 C C . GLN A 1 121 ? -16.025 -4.125 21.459 1.00 87.69 121 GLN A C 1
ATOM 979 O O . GLN A 1 121 ? -16.989 -4.346 22.181 1.00 87.69 121 GLN A O 1
ATOM 984 N N . ALA A 1 122 ? -14.807 -4.596 21.739 1.00 87.44 122 ALA A N 1
ATOM 985 C CA . ALA A 1 122 ? -14.538 -5.451 22.894 1.00 87.44 122 ALA A CA 1
ATOM 986 C C . ALA A 1 122 ? -14.893 -4.765 24.224 1.00 87.44 122 ALA A C 1
ATOM 988 O O . ALA A 1 122 ? -15.539 -5.373 25.073 1.00 87.44 122 ALA A O 1
ATOM 989 N N . LYS A 1 123 ? -14.533 -3.483 24.387 1.00 89.94 123 LYS A N 1
ATOM 990 C CA . LYS A 1 123 ? -14.914 -2.694 25.570 1.00 89.94 123 LYS A CA 1
ATOM 991 C C . LYS A 1 123 ? -16.425 -2.523 25.686 1.00 89.94 123 LYS A C 1
ATOM 993 O O . LYS A 1 123 ? -16.966 -2.716 26.764 1.00 89.94 123 LYS A O 1
ATOM 998 N N . PHE A 1 124 ? -17.104 -2.215 24.583 1.00 87.94 124 PHE A N 1
ATOM 999 C CA . PHE A 1 124 ? -18.559 -2.070 24.566 1.00 87.94 124 PHE A CA 1
ATOM 1000 C C . PHE A 1 124 ? -19.278 -3.373 24.952 1.00 87.94 124 PHE A C 1
ATOM 1002 O O . PHE A 1 124 ? -20.193 -3.360 25.771 1.00 87.94 124 PHE A O 1
ATOM 1009 N N . VAL A 1 125 ? -18.827 -4.513 24.420 1.00 86.31 125 VAL A N 1
ATOM 1010 C CA . VAL A 1 125 ? -19.361 -5.838 24.777 1.00 86.31 125 VAL A CA 1
ATOM 1011 C C . VAL A 1 125 ? -19.077 -6.170 26.244 1.00 86.31 125 VAL A C 1
ATOM 1013 O O . VAL A 1 125 ? -19.945 -6.712 26.927 1.00 86.31 125 VAL A O 1
ATOM 1016 N N . GLN A 1 126 ? -17.895 -5.818 26.755 1.00 87.62 126 GLN A N 1
ATOM 1017 C CA . GLN A 1 126 ? -17.561 -6.000 28.167 1.00 87.62 126 GLN A CA 1
ATOM 1018 C C . GLN A 1 126 ? -18.449 -5.143 29.080 1.00 87.62 126 GLN A C 1
ATOM 1020 O O . GLN A 1 126 ? -18.968 -5.655 30.066 1.00 87.62 126 GLN A O 1
ATOM 1025 N N . GLU A 1 127 ? -18.668 -3.871 28.744 1.00 88.25 127 GLU A N 1
ATOM 1026 C CA . GLU A 1 127 ? -19.556 -2.978 29.498 1.00 88.25 127 GLU A CA 1
ATOM 1027 C C . GLU A 1 127 ? -20.998 -3.502 29.524 1.00 88.25 127 GLU A C 1
ATOM 1029 O O . GLU A 1 127 ? -21.634 -3.495 30.579 1.00 88.25 127 GLU A O 1
ATOM 1034 N N . LEU A 1 128 ? -21.506 -3.998 28.389 1.00 86.6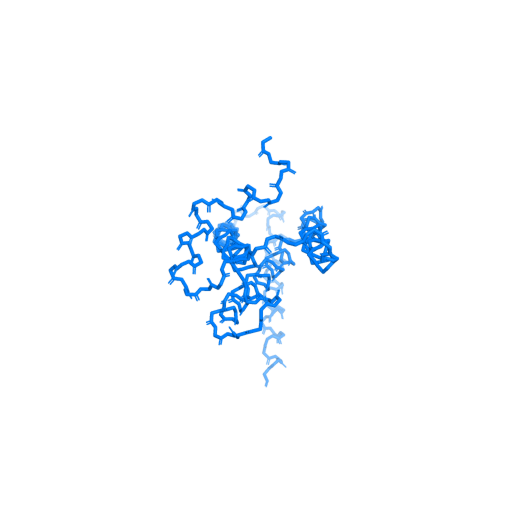2 128 LEU A N 1
ATOM 1035 C CA . LEU A 1 128 ? -22.820 -4.642 28.312 1.00 86.62 128 LEU A CA 1
ATOM 1036 C C . LEU A 1 128 ? -22.893 -5.883 29.201 1.00 86.62 128 LEU A C 1
ATOM 1038 O O . LEU A 1 128 ? -23.833 -6.010 29.981 1.00 86.62 128 LEU A O 1
ATOM 1042 N N . LYS A 1 129 ? -21.886 -6.759 29.138 1.00 84.25 129 LYS A N 1
ATOM 1043 C CA . LYS A 1 129 ? -21.810 -7.952 29.987 1.00 84.25 129 LYS A CA 1
ATOM 1044 C C . LYS A 1 129 ? -21.821 -7.586 31.472 1.00 84.25 129 LYS A C 1
ATOM 1046 O O . LYS A 1 129 ? -22.597 -8.136 32.240 1.00 84.25 129 LYS A O 1
ATOM 1051 N N . GLU A 1 130 ? -20.999 -6.626 31.879 1.00 86.38 130 GLU A N 1
ATOM 1052 C CA . GLU A 1 130 ? -20.917 -6.205 33.276 1.00 86.38 130 GLU A CA 1
ATOM 1053 C C . GLU A 1 130 ? -22.227 -5.594 33.786 1.00 86.38 130 GLU A C 1
ATOM 1055 O O . GLU A 1 130 ? -22.639 -5.858 34.913 1.00 86.38 130 GLU A O 1
ATOM 1060 N N . LYS A 1 131 ? -22.897 -4.768 32.975 1.00 85.12 131 LYS A N 1
ATOM 1061 C CA . LYS A 1 131 ? -24.209 -4.230 33.342 1.00 85.12 131 LYS A CA 1
ATOM 1062 C C . LYS A 1 131 ? -25.295 -5.326 33.356 1.00 85.12 131 LYS A C 1
ATOM 1064 O O . LYS A 1 131 ? -26.226 -5.215 34.152 1.00 85.12 131 LYS A O 1
ATOM 1069 N N . TYR A 1 132 ? -25.183 -6.362 32.515 1.00 80.88 132 TYR A N 1
ATOM 1070 C CA . TYR A 1 132 ? -26.092 -7.517 32.496 1.00 80.88 132 TYR A CA 1
ATOM 1071 C C . TYR A 1 132 ? -25.943 -8.320 33.789 1.00 80.88 132 TYR A C 1
ATOM 1073 O O . TYR A 1 132 ? -26.930 -8.554 34.481 1.00 80.88 132 TYR A O 1
ATOM 1081 N N . ASP A 1 133 ? -24.701 -8.618 34.180 1.00 83.12 133 ASP A N 1
ATOM 1082 C CA . ASP A 1 133 ? -24.374 -9.305 35.434 1.00 83.12 133 ASP A CA 1
ATOM 1083 C C . ASP A 1 133 ? -24.854 -8.513 36.669 1.00 83.12 133 ASP A C 1
ATOM 1085 O O . ASP A 1 133 ? -25.240 -9.099 37.681 1.00 83.12 133 ASP A O 1
ATOM 1089 N N . ARG A 1 134 ? -24.866 -7.172 36.592 1.00 85.75 134 ARG A N 1
ATOM 1090 C CA . ARG A 1 134 ? -25.407 -6.285 37.641 1.00 85.75 134 ARG A CA 1
ATOM 1091 C C . ARG A 1 134 ? -26.933 -6.121 37.610 1.00 85.75 134 ARG A C 1
ATOM 1093 O O . ARG A 1 134 ? -27.486 -5.563 38.554 1.00 85.75 134 ARG A O 1
ATOM 1100 N N . GLY A 1 135 ? -27.617 -6.572 36.557 1.00 79.25 135 GLY A N 1
ATOM 1101 C CA . GLY A 1 135 ? -29.060 -6.370 36.378 1.00 79.25 135 GLY A CA 1
ATOM 1102 C C . GLY A 1 135 ? -29.469 -4.913 36.117 1.00 79.25 135 GLY A C 1
ATOM 1103 O O . GLY A 1 135 ? -30.630 -4.559 36.296 1.00 79.25 135 GLY A O 1
ATOM 1104 N N . GLU A 1 136 ? -28.530 -4.058 35.703 1.00 80.81 136 GLU A N 1
ATOM 1105 C CA . GLU A 1 136 ? -28.739 -2.619 35.454 1.00 80.81 136 GLU A CA 1
ATOM 1106 C C . GLU A 1 136 ? -29.029 -2.313 33.975 1.00 80.81 136 GLU A C 1
ATOM 1108 O O . GLU A 1 136 ? -29.032 -1.152 33.555 1.00 80.81 136 GLU A O 1
ATOM 1113 N N . LEU A 1 137 ? -29.219 -3.349 33.156 1.00 76.81 137 LEU A N 1
ATOM 1114 C CA . LEU A 1 137 ? -29.392 -3.205 31.719 1.00 76.81 137 LEU A CA 1
ATOM 1115 C C . LEU A 1 137 ? -30.755 -2.585 31.382 1.00 76.81 137 LEU A C 1
ATOM 1117 O O . LEU A 1 137 ? -31.802 -3.040 31.840 1.00 76.81 137 LEU A O 1
ATOM 1121 N N . SER A 1 138 ? -30.756 -1.560 30.532 1.00 77.94 138 SER A N 1
ATOM 1122 C CA . SER A 1 138 ? -31.997 -1.064 29.929 1.00 77.94 138 SER A CA 1
ATOM 1123 C C . SER A 1 138 ? -32.574 -2.114 28.965 1.00 77.94 138 SER A C 1
ATOM 1125 O O . SER A 1 138 ? -31.804 -2.789 28.286 1.00 77.94 138 SER A O 1
ATOM 1127 N N . GLU A 1 139 ? -33.904 -2.211 28.808 1.00 75.00 139 GLU A N 1
ATOM 1128 C CA . GLU A 1 139 ? -34.549 -3.179 27.887 1.00 75.00 139 GLU A CA 1
ATOM 1129 C C . GLU A 1 139 ? -33.947 -3.171 26.467 1.00 75.00 139 GLU A C 1
ATOM 1131 O O . GLU A 1 139 ? -33.804 -4.215 25.831 1.00 75.00 139 GLU A O 1
ATOM 1136 N N . LYS A 1 140 ? -33.535 -1.995 25.968 1.00 79.00 140 LYS A N 1
ATOM 1137 C CA . LYS A 1 140 ? -32.887 -1.859 24.651 1.00 79.00 140 LYS A CA 1
ATOM 1138 C C . LYS A 1 140 ? -31.462 -2.416 24.619 1.00 79.00 140 LYS A C 1
ATOM 1140 O O . LYS A 1 140 ? -31.036 -2.956 23.598 1.00 79.00 140 LYS A O 1
ATOM 1145 N N . GLU A 1 141 ? -30.721 -2.260 25.710 1.00 78.56 141 GLU A N 1
ATOM 1146 C CA . GLU A 1 141 ? -29.366 -2.794 25.856 1.00 78.56 141 GLU A CA 1
ATOM 1147 C C . GLU A 1 141 ? -29.411 -4.328 26.016 1.00 78.56 141 GLU A C 1
ATOM 1149 O O . GLU A 1 141 ? -28.568 -5.000 25.427 1.00 78.56 141 GLU A O 1
ATOM 1154 N N . SER A 1 142 ? -30.443 -4.892 26.672 1.00 74.38 142 SER A N 1
ATOM 1155 C CA . SER A 1 142 ? -30.652 -6.357 26.796 1.00 74.38 142 SER A CA 1
ATOM 1156 C C . SER A 1 142 ? -30.905 -7.018 25.464 1.00 74.38 142 SER A C 1
ATOM 1158 O O . SER A 1 142 ? -30.175 -7.931 25.095 1.00 74.38 142 SER A O 1
ATOM 1160 N N . ALA A 1 143 ? -31.852 -6.491 24.688 1.00 80.06 143 ALA A N 1
ATOM 1161 C CA . ALA A 1 143 ? -32.133 -7.021 23.360 1.00 80.06 143 ALA A CA 1
ATOM 1162 C C . ALA A 1 143 ? -30.915 -6.932 22.418 1.00 80.06 143 ALA A C 1
ATOM 1164 O O . ALA A 1 143 ? -30.779 -7.730 21.493 1.00 80.06 143 ALA A O 1
ATOM 1165 N N . THR A 1 144 ? -30.031 -5.951 22.631 1.00 81.12 144 THR A N 1
ATOM 1166 C CA . THR A 1 144 ? -28.793 -5.810 21.852 1.00 81.12 144 THR A CA 1
ATOM 1167 C C . THR A 1 144 ? -27.746 -6.832 22.290 1.00 81.12 144 THR A C 1
ATOM 1169 O O . THR A 1 144 ? -27.116 -7.450 21.439 1.00 81.12 144 THR A O 1
ATOM 1172 N N . TYR A 1 145 ? -27.570 -7.032 23.597 1.00 78.44 145 TYR A N 1
ATOM 1173 C CA . TYR A 1 145 ? -26.625 -8.004 24.138 1.00 78.44 145 TYR A CA 1
ATOM 1174 C C . TYR A 1 145 ? -27.025 -9.448 23.809 1.00 78.44 145 TYR A C 1
ATOM 1176 O O . TYR A 1 145 ? -26.189 -10.207 23.334 1.00 78.44 145 TYR A O 1
ATOM 1184 N N . GLU A 1 146 ? -28.301 -9.804 23.972 1.00 78.69 146 GLU A N 1
ATOM 1185 C CA . GLU A 1 146 ? -28.820 -11.142 23.649 1.00 78.69 146 GLU A CA 1
ATOM 1186 C C . GLU A 1 146 ? -28.600 -11.491 22.172 1.00 78.69 146 GLU A C 1
ATOM 1188 O O . GLU A 1 146 ? -28.049 -12.543 21.869 1.00 78.69 146 GLU A O 1
ATOM 1193 N N . ARG A 1 147 ? -28.886 -10.562 21.247 1.00 83.88 147 ARG A N 1
ATOM 1194 C CA . ARG A 1 147 ? -28.596 -10.757 19.814 1.00 83.88 147 ARG A CA 1
ATOM 1195 C C . ARG A 1 147 ? -27.114 -10.984 19.523 1.00 83.88 147 ARG A C 1
ATOM 1197 O O . ARG A 1 147 ? -26.784 -11.815 18.685 1.00 83.88 147 ARG A O 1
ATOM 1204 N N . LEU A 1 148 ? -26.228 -10.244 20.193 1.00 82.31 148 LEU A N 1
ATOM 1205 C CA . LEU A 1 148 ? -24.779 -10.407 20.032 1.00 82.31 148 LEU A CA 1
ATOM 1206 C C . LEU A 1 148 ? -24.297 -11.769 20.553 1.00 82.31 148 LEU A C 1
ATOM 1208 O O . LEU A 1 148 ? -23.372 -12.345 19.984 1.00 82.31 148 LEU A O 1
ATOM 1212 N N . MET A 1 149 ? -24.911 -12.284 21.622 1.00 78.88 149 MET A N 1
ATOM 1213 C CA . MET A 1 149 ? -24.608 -13.609 22.166 1.00 78.88 149 MET A CA 1
ATOM 1214 C C . MET A 1 149 ? -25.128 -14.727 21.254 1.00 78.88 149 MET A C 1
ATOM 1216 O O . MET A 1 149 ? -24.377 -15.660 20.978 1.00 78.88 149 MET A O 1
ATOM 1220 N N . ASP A 1 150 ? -26.344 -14.593 20.718 1.00 83.00 150 ASP A N 1
ATOM 1221 C CA . ASP A 1 150 ? -26.922 -15.545 19.760 1.00 83.00 150 ASP A CA 1
ATOM 1222 C C . ASP A 1 150 ? -26.084 -15.637 18.469 1.00 83.00 150 ASP A C 1
ATOM 1224 O O . ASP A 1 150 ? -25.809 -16.731 17.973 1.00 83.00 150 ASP A O 1
ATOM 1228 N N . GLU A 1 151 ? -25.624 -14.499 17.931 1.00 83.31 151 GLU A N 1
ATOM 1229 C CA . GLU A 1 151 ? -24.723 -14.471 16.768 1.00 83.31 151 GLU A CA 1
ATOM 1230 C C . GLU A 1 151 ? -23.378 -15.154 17.066 1.00 83.31 151 GLU A C 1
ATOM 1232 O O . GLU A 1 151 ? -22.868 -15.910 16.234 1.00 83.31 151 GLU A O 1
ATOM 1237 N N . ALA A 1 152 ? -22.818 -14.938 18.260 1.00 79.50 152 ALA A N 1
ATOM 1238 C CA . ALA A 1 152 ? -21.561 -15.557 18.675 1.00 79.50 152 ALA A CA 1
ATOM 1239 C C . ALA A 1 152 ? -21.691 -17.077 18.884 1.00 79.50 152 ALA A C 1
ATOM 1241 O O . ALA A 1 152 ? -20.782 -17.832 18.529 1.00 79.50 152 ALA A O 1
ATOM 1242 N N . GLU A 1 153 ? -22.812 -17.549 19.438 1.00 78.25 153 GLU A N 1
ATOM 1243 C CA . GLU A 1 153 ? -23.106 -18.981 19.545 1.00 78.25 153 GLU A CA 1
ATOM 1244 C C . GLU A 1 153 ? -23.281 -19.620 18.167 1.00 78.25 153 GLU A C 1
ATOM 1246 O O . GLU A 1 153 ? -22.715 -20.684 17.907 1.00 78.25 153 GLU A O 1
ATOM 1251 N N . TYR A 1 154 ? -23.981 -18.948 17.252 1.00 76.50 154 TYR A N 1
ATOM 1252 C CA . TYR A 1 154 ? -24.141 -19.412 15.878 1.00 76.50 154 TYR A CA 1
ATOM 1253 C C . TYR A 1 154 ? -22.797 -19.535 15.141 1.00 76.50 154 TYR A C 1
ATOM 1255 O O . TYR A 1 154 ? -22.531 -20.568 14.523 1.00 76.50 154 TYR A O 1
ATOM 1263 N N . GLU A 1 155 ? -21.910 -18.536 15.241 1.00 79.94 155 GLU A N 1
ATOM 1264 C CA . GLU A 1 155 ? -20.554 -18.616 14.672 1.00 79.94 155 GLU A CA 1
ATOM 1265 C C . GLU A 1 155 ? -19.752 -19.789 15.246 1.00 79.94 155 GLU A C 1
ATOM 1267 O O . G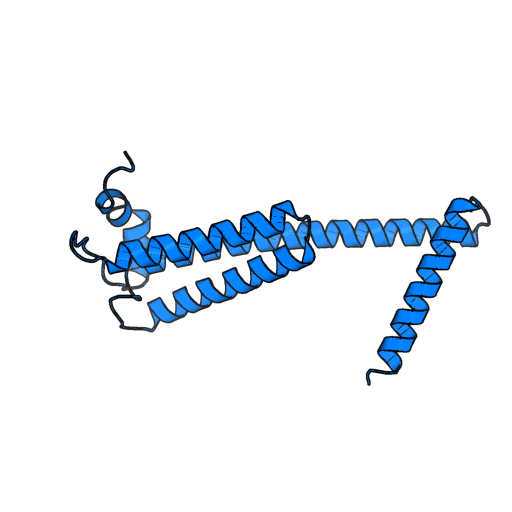LU A 1 155 ? -19.023 -20.468 14.519 1.00 79.94 155 GLU A O 1
ATOM 1272 N N . LYS A 1 156 ? -19.885 -20.050 16.549 1.00 82.44 156 LYS A N 1
ATOM 1273 C CA . LYS A 1 156 ? -19.190 -21.151 17.218 1.00 82.44 156 LYS A CA 1
ATOM 1274 C C . LYS A 1 156 ? -19.668 -22.511 16.706 1.00 82.44 156 LYS A C 1
ATOM 1276 O O . LYS A 1 156 ? -18.840 -23.353 16.371 1.00 82.44 156 LYS A O 1
ATOM 1281 N N . ILE A 1 157 ? -20.983 -22.684 16.573 1.00 77.00 157 ILE A N 1
ATOM 1282 C CA . ILE A 1 157 ? -21.600 -23.892 16.016 1.00 77.00 157 ILE A CA 1
ATOM 1283 C C . ILE A 1 157 ? -21.155 -24.098 14.561 1.00 77.00 157 ILE A C 1
ATOM 1285 O O . ILE A 1 157 ? -20.736 -25.190 14.188 1.00 77.00 157 ILE A O 1
ATOM 1289 N N . MET A 1 158 ? -21.178 -23.048 13.735 1.00 76.50 158 MET A N 1
ATOM 1290 C CA . MET A 1 158 ? -20.734 -23.136 12.339 1.00 76.50 158 MET A CA 1
ATOM 1291 C C . MET A 1 158 ? -19.252 -23.513 12.217 1.00 76.50 158 MET A C 1
ATOM 1293 O O . MET A 1 158 ? -18.898 -24.334 11.371 1.00 76.50 158 MET A O 1
ATOM 1297 N N . ASN A 1 159 ? -18.386 -22.978 13.080 1.00 77.31 159 ASN A N 1
ATOM 1298 C CA . ASN A 1 159 ? -16.970 -23.348 13.106 1.00 77.31 159 ASN A CA 1
ATOM 1299 C C . ASN A 1 159 ? -16.739 -24.802 13.557 1.00 77.31 159 ASN A C 1
ATOM 1301 O O . ASN A 1 159 ? -15.828 -25.444 13.039 1.00 77.31 159 ASN A O 1
ATOM 1305 N N . GLU A 1 160 ? -17.568 -25.352 14.450 1.00 79.44 160 GLU A N 1
ATOM 1306 C CA . GLU A 1 160 ? -17.510 -26.774 14.834 1.00 79.44 160 GLU A CA 1
ATOM 1307 C C . GLU A 1 160 ? -17.904 -27.720 13.685 1.00 79.44 160 GLU A C 1
ATOM 1309 O O . GLU A 1 160 ? -17.367 -28.821 13.597 1.00 79.44 160 GLU A O 1
ATOM 1314 N N . PHE A 1 161 ? -18.774 -27.289 12.765 1.00 72.69 161 PHE A N 1
ATOM 1315 C CA . PHE A 1 161 ? -19.163 -28.068 11.580 1.00 72.69 161 PHE A CA 1
ATOM 1316 C C . PHE A 1 161 ? -18.213 -27.932 10.377 1.00 72.69 161 PHE A C 1
ATOM 1318 O O . PHE A 1 161 ? -18.382 -28.650 9.392 1.00 72.69 161 PHE A O 1
ATOM 1325 N N . THR A 1 162 ? -17.241 -27.011 10.418 1.00 59.31 162 THR A N 1
ATOM 1326 C CA . THR A 1 162 ? -16.301 -26.762 9.301 1.00 59.31 162 THR A CA 1
ATOM 1327 C C . THR A 1 162 ? -14.966 -27.520 9.463 1.00 59.31 162 THR A C 1
ATOM 1329 O O . THR A 1 162 ? -14.040 -27.322 8.673 1.00 59.31 162 THR A O 1
ATOM 1332 N N . HIS A 1 163 ? -14.867 -28.400 10.466 1.00 49.62 163 HIS A N 1
ATOM 1333 C CA . HIS A 1 163 ? -13.775 -29.361 10.671 1.00 49.62 163 HIS A CA 1
ATOM 1334 C C . HIS A 1 163 ? -14.183 -30.776 10.254 1.00 49.62 163 HIS A C 1
ATOM 1336 O O . HIS A 1 163 ? -13.291 -31.492 9.742 1.00 49.62 163 HIS A O 1
#

InterPro domains:
  IPR018815 Increased loss of mitochondrial DNA protein 1 [PF10311] (2-117)
  IPR018815 Increased loss of mitochondrial DNA protein 1 [PTHR28029] (3-127)

Organism: Brettanomyces naardenensis (NCBI:txid13370)